Protein AF-A0A3Q7H9R9-F1 (afdb_monomer_lite)

Sequence (115 aa):
MKPLSIFNQPGKGSKKRTRRNLSAIELQSASTHVLLNCPQVKPFVEKFSWGPIKTYSMNKYVVNGFKFTTEEYSKYKKTNNSGVWVKGGDGNLDGVDYYGVLKEVLEMEYSEQSC

Secondary structure (DSSP, 8-state):
-PPPGGGGS-PPP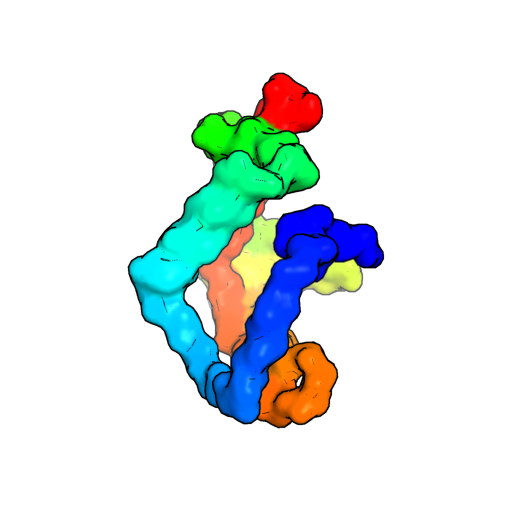PSS----PPPHHHHHHHHHHHHHH-TTTHHHHHHHHT--SEEEEESEEEETTEEEE-HHHHTTSSS---EEEE---SSSS-PPPEEEE---EEEEE--GGG-

pLDDT: mean 83.45, std 11.83, range [45.97, 96.88]

Radius of gyration: 19.88 Å; chains: 1; bounding box: 41×42×44 Å

Structure (mmCIF, N/CA/C/O backbone):
data_AF-A0A3Q7H9R9-F1
#
_entry.id   AF-A0A3Q7H9R9-F1
#
loop_
_atom_site.group_PDB
_atom_site.id
_atom_site.type_symbol
_atom_site.label_atom_id
_atom_site.label_alt_id
_atom_site.label_comp_id
_atom_site.label_asym_id
_atom_site.label_entity_id
_atom_site.label_seq_id
_atom_site.pdbx_PDB_ins_code
_atom_site.Cartn_x
_atom_site.Cartn_y
_atom_site.Cartn_z
_atom_site.occupancy
_atom_site.B_iso_or_equiv
_atom_site.auth_seq_id
_atom_site.auth_comp_id
_atom_site.auth_asym_id
_atom_site.auth_atom_id
_atom_site.pdbx_PDB_model_num
ATOM 1 N N . MET A 1 1 ? -0.980 -22.405 -2.270 1.00 52.78 1 MET A N 1
ATOM 2 C CA . MET A 1 1 ? -2.381 -21.919 -2.270 1.00 52.78 1 MET A CA 1
ATOM 3 C C . MET A 1 1 ? -3.212 -22.791 -3.197 1.00 52.78 1 MET A C 1
ATOM 5 O O . MET A 1 1 ? -2.687 -23.212 -4.220 1.00 52.78 1 MET A O 1
ATOM 9 N N . LYS A 1 2 ? -4.472 -23.088 -2.851 1.00 66.69 2 LYS A N 1
ATOM 10 C CA . LYS A 1 2 ? -5.396 -23.760 -3.782 1.00 66.69 2 LYS A CA 1
ATOM 11 C C . LYS A 1 2 ? -5.863 -22.745 -4.845 1.00 66.69 2 LYS A C 1
ATOM 13 O O . LYS A 1 2 ? -6.215 -21.635 -4.448 1.00 66.69 2 LYS A O 1
ATOM 18 N N . PRO A 1 3 ? -5.849 -23.079 -6.150 1.00 72.31 3 PRO A N 1
ATOM 19 C CA . PRO A 1 3 ? -6.331 -22.181 -7.200 1.00 72.31 3 PRO A CA 1
ATOM 20 C C . PRO A 1 3 ? -7.846 -21.955 -7.084 1.00 72.31 3 PRO A C 1
ATOM 22 O O . PRO A 1 3 ? -8.574 -22.843 -6.630 1.00 72.31 3 PRO A O 1
ATOM 25 N N . LEU A 1 4 ? -8.316 -20.768 -7.489 1.00 76.56 4 LEU A N 1
ATOM 26 C CA . LEU A 1 4 ? -9.746 -20.445 -7.492 1.00 76.56 4 LEU A CA 1
ATOM 27 C C . LEU A 1 4 ? -10.502 -21.385 -8.440 1.00 76.56 4 LEU A C 1
ATOM 29 O O . LEU A 1 4 ? -10.044 -21.661 -9.549 1.00 76.56 4 LEU A O 1
ATOM 33 N N . SER A 1 5 ? -11.688 -21.834 -8.031 1.00 80.12 5 SER A N 1
ATOM 34 C CA . SER A 1 5 ? -12.521 -22.780 -8.785 1.00 80.12 5 SER A CA 1
ATOM 35 C C . SER A 1 5 ? -12.916 -22.269 -10.171 1.00 80.12 5 SER A C 1
ATOM 37 O O . SER A 1 5 ? -13.130 -23.070 -11.078 1.00 80.12 5 SER A O 1
ATOM 39 N N . ILE A 1 6 ? -12.947 -20.947 -10.362 1.00 78.25 6 ILE A N 1
ATOM 40 C CA . ILE A 1 6 ? -13.222 -20.309 -11.654 1.00 78.25 6 ILE A CA 1
ATOM 41 C C . ILE A 1 6 ? -12.187 -20.683 -12.729 1.00 78.25 6 ILE A C 1
ATOM 43 O O . ILE A 1 6 ? -12.507 -20.694 -13.914 1.00 78.25 6 ILE A O 1
ATOM 47 N N . PHE A 1 7 ? -10.972 -21.075 -12.328 1.00 73.88 7 PHE A N 1
ATOM 48 C CA . PHE A 1 7 ? -9.921 -21.541 -13.236 1.00 73.88 7 PHE A CA 1
ATOM 49 C C . PHE A 1 7 ? -9.994 -23.041 -13.555 1.00 73.88 7 PHE A C 1
ATOM 51 O O . PHE A 1 7 ? -9.241 -23.513 -14.403 1.00 73.88 7 PHE A O 1
ATOM 58 N N . ASN A 1 8 ? -10.907 -23.785 -12.923 1.00 74.56 8 ASN A N 1
ATOM 59 C CA . ASN A 1 8 ? -11.122 -25.213 -13.187 1.00 74.56 8 ASN A CA 1
ATOM 60 C C . ASN A 1 8 ? -12.227 -25.466 -14.229 1.00 74.56 8 ASN A C 1
ATOM 62 O O . ASN A 1 8 ? -12.549 -26.615 -14.524 1.00 74.56 8 ASN A O 1
ATOM 66 N N . GLN A 1 9 ? -12.828 -24.406 -14.775 1.00 72.94 9 GLN A N 1
ATOM 67 C CA . GLN A 1 9 ? -13.845 -24.494 -15.820 1.00 72.94 9 GLN A CA 1
ATOM 68 C C . GLN A 1 9 ? -13.188 -24.948 -17.142 1.00 72.94 9 GLN A C 1
ATOM 70 O O . GLN A 1 9 ? -12.189 -24.350 -17.555 1.00 72.94 9 GLN A O 1
ATOM 75 N N . PRO A 1 10 ? -13.711 -25.980 -17.833 1.00 67.69 10 PRO A N 1
ATOM 76 C CA . PRO A 1 10 ? -13.152 -26.434 -19.102 1.00 67.69 10 PRO A CA 1
ATOM 77 C C . PRO A 1 10 ? -13.304 -25.343 -20.172 1.00 67.69 10 PRO A C 1
ATOM 79 O O . PRO A 1 10 ? -14.385 -25.099 -20.701 1.00 67.69 10 PRO A O 1
ATOM 82 N N . GLY A 1 11 ? -12.198 -24.671 -20.489 1.00 67.44 11 GLY A N 1
ATOM 83 C CA . GLY A 1 11 ? -12.127 -23.666 -21.545 1.00 67.44 11 GLY A CA 1
ATOM 84 C C . GLY A 1 11 ? -11.650 -24.254 -22.872 1.00 67.44 11 GLY A C 1
ATOM 85 O O . GLY A 1 11 ? -10.782 -25.129 -22.914 1.00 67.44 11 GLY A O 1
ATOM 86 N N . LYS A 1 12 ? -12.163 -23.733 -23.991 1.00 69.50 12 LYS A N 1
ATOM 87 C CA . LYS A 1 12 ? -11.634 -24.061 -25.321 1.00 69.50 12 LYS A CA 1
ATOM 88 C C . LYS A 1 12 ? -10.266 -23.400 -25.490 1.00 69.50 12 LYS A C 1
ATOM 90 O O . LYS A 1 12 ? -10.151 -22.177 -25.435 1.00 69.50 12 LYS A O 1
ATOM 95 N N . GLY A 1 13 ? -9.225 -24.200 -25.713 1.00 61.38 13 GLY A N 1
ATOM 96 C CA . GLY A 1 13 ? -7.886 -23.682 -25.989 1.00 61.38 13 GLY A CA 1
ATOM 97 C C . GLY A 1 13 ? -7.893 -22.757 -27.210 1.00 61.38 13 GLY A C 1
ATOM 98 O O . GLY A 1 13 ? -8.356 -23.141 -28.286 1.00 61.38 13 GLY A O 1
ATOM 99 N N . SER A 1 14 ? -7.390 -21.530 -27.057 1.00 69.69 14 SER A N 1
ATOM 100 C CA . SER A 1 14 ? -7.231 -20.622 -28.195 1.00 69.69 14 SER A CA 1
ATOM 101 C C . SER A 1 14 ? -6.077 -21.099 -29.079 1.00 69.69 14 SER A C 1
ATOM 103 O O . SER A 1 14 ? -4.957 -21.272 -28.596 1.00 69.69 14 SER A O 1
ATOM 105 N N . LYS A 1 15 ? -6.338 -21.291 -30.382 1.00 69.44 15 LYS A N 1
ATOM 106 C CA . LYS A 1 15 ? -5.348 -21.757 -31.377 1.00 69.44 15 LYS A CA 1
ATOM 107 C C . LYS A 1 15 ? -4.180 -20.776 -31.575 1.00 69.44 15 LYS A C 1
ATOM 109 O O . LYS A 1 15 ? -3.144 -21.165 -32.098 1.00 69.44 15 LYS A O 1
ATOM 114 N N . LYS A 1 16 ? -4.345 -19.511 -31.168 1.00 65.31 16 LYS A N 1
ATOM 115 C CA . LYS A 1 16 ? -3.312 -18.466 -31.178 1.00 65.31 16 LYS A CA 1
ATOM 116 C C . LYS A 1 16 ? -3.328 -17.760 -29.822 1.00 65.31 16 LYS A C 1
ATOM 118 O O . LYS A 1 16 ? -4.274 -17.043 -29.503 1.00 65.31 16 LYS A O 1
ATOM 123 N N . ARG A 1 17 ? -2.304 -18.001 -29.001 1.00 65.38 17 ARG A N 1
ATOM 124 C CA . ARG A 1 17 ? -2.099 -17.311 -27.720 1.00 65.38 17 ARG A CA 1
ATOM 125 C C . ARG A 1 17 ? -1.203 -16.100 -27.950 1.00 65.38 17 ARG A C 1
ATOM 127 O O . ARG A 1 17 ? 0.015 -16.221 -27.923 1.00 65.38 17 ARG A O 1
ATOM 134 N N . THR A 1 18 ? -1.799 -14.940 -28.178 1.00 67.62 18 THR A N 1
ATOM 135 C CA . THR A 1 18 ? -1.083 -13.664 -28.102 1.00 67.62 18 THR A CA 1
ATOM 136 C C . THR A 1 18 ? -1.129 -13.164 -26.662 1.00 67.62 18 THR A C 1
ATOM 138 O O . THR A 1 18 ? -2.205 -13.044 -26.077 1.00 67.62 18 THR A O 1
ATOM 141 N N . ARG A 1 19 ? 0.038 -12.886 -26.071 1.00 72.12 19 ARG A N 1
ATOM 142 C CA . ARG A 1 19 ? 0.115 -12.164 -24.796 1.00 72.12 19 ARG A CA 1
ATOM 143 C C . ARG A 1 19 ? -0.173 -10.694 -25.092 1.00 72.12 19 ARG A C 1
ATOM 145 O O . ARG A 1 19 ? 0.582 -10.070 -25.829 1.00 72.12 19 ARG A O 1
ATOM 152 N N . ARG A 1 20 ? -1.264 -10.155 -24.5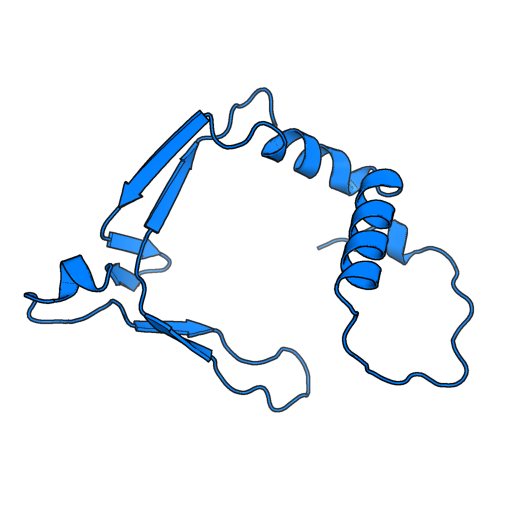54 1.00 84.75 20 ARG A N 1
ATOM 153 C CA . ARG A 1 20 ? -1.535 -8.714 -24.559 1.00 84.75 20 ARG A CA 1
ATOM 154 C C . ARG A 1 20 ? -2.099 -8.282 -23.215 1.00 84.75 20 ARG A C 1
ATOM 156 O O . ARG A 1 20 ? -2.736 -9.086 -22.536 1.00 84.75 20 ARG A O 1
ATOM 163 N N . ASN A 1 21 ? -1.891 -7.017 -22.872 1.00 84.88 21 ASN A N 1
ATOM 164 C CA . ASN A 1 21 ? -2.520 -6.413 -21.705 1.00 84.88 21 ASN A CA 1
ATOM 165 C C . ASN A 1 21 ? -4.036 -6.282 -21.930 1.00 84.88 21 ASN A C 1
ATOM 167 O O . ASN A 1 21 ? -4.492 -6.054 -23.058 1.00 84.88 21 ASN A O 1
ATOM 171 N N . LEU A 1 22 ? -4.808 -6.452 -20.856 1.00 84.00 22 LEU A N 1
ATOM 172 C CA . LEU A 1 22 ? -6.242 -6.173 -20.859 1.00 84.00 22 LEU A CA 1
ATOM 173 C C . LEU A 1 22 ? -6.457 -4.658 -20.911 1.00 84.00 22 LEU A C 1
ATOM 175 O O . LEU A 1 22 ? -5.757 -3.904 -20.235 1.00 84.00 22 LEU A O 1
ATOM 179 N N . SER A 1 23 ? -7.436 -4.216 -21.697 1.00 91.31 23 SER A N 1
ATOM 180 C CA . SER A 1 23 ? -7.951 -2.849 -21.589 1.00 91.31 23 SER A CA 1
ATOM 181 C C . SER A 1 23 ? -8.673 -2.649 -20.251 1.00 91.31 23 SER A C 1
ATOM 183 O O . SER A 1 23 ? -9.065 -3.617 -19.597 1.00 91.31 23 SER A O 1
ATOM 185 N N . ALA A 1 24 ? -8.904 -1.395 -19.852 1.00 90.69 24 ALA A N 1
ATOM 186 C CA . ALA A 1 24 ? -9.631 -1.084 -18.619 1.00 90.69 24 ALA A CA 1
ATOM 187 C C . ALA A 1 24 ? -11.028 -1.737 -18.575 1.00 90.69 24 ALA A C 1
ATOM 189 O O . ALA A 1 24 ? -11.419 -2.287 -17.549 1.00 90.69 24 ALA A O 1
ATOM 190 N N . ILE A 1 25 ? -11.743 -1.755 -19.707 1.00 92.69 25 ILE A N 1
ATOM 191 C CA . ILE A 1 25 ? -13.080 -2.362 -19.825 1.00 92.69 25 ILE A CA 1
ATOM 192 C C . ILE A 1 25 ? -13.008 -3.886 -19.671 1.00 92.69 25 ILE A C 1
ATOM 194 O O . ILE A 1 25 ? -13.844 -4.491 -18.998 1.00 92.69 25 ILE A O 1
ATOM 198 N N . GLU A 1 26 ? -12.001 -4.524 -20.270 1.00 88.38 26 GLU A N 1
ATOM 199 C CA . GLU A 1 26 ? -11.800 -5.971 -20.145 1.00 88.38 26 GLU A CA 1
ATOM 200 C C . GLU A 1 26 ? -11.387 -6.363 -18.730 1.00 88.38 26 GLU A C 1
ATOM 202 O O . GLU A 1 26 ? -11.879 -7.359 -18.206 1.00 88.38 26 GLU A O 1
ATOM 207 N N . LEU A 1 27 ? -10.526 -5.567 -18.095 1.00 88.69 27 LEU A N 1
ATOM 208 C CA . LEU A 1 27 ? -10.127 -5.769 -16.709 1.00 88.69 27 LEU A CA 1
ATOM 209 C C . LEU A 1 27 ? -11.327 -5.630 -15.768 1.00 88.69 27 LEU A C 1
ATOM 211 O O . LEU A 1 27 ? -11.507 -6.468 -14.884 1.00 88.69 27 LEU A O 1
ATOM 215 N N . GLN A 1 28 ? -12.172 -4.620 -15.987 1.00 87.81 28 GLN A N 1
ATOM 216 C CA . GLN A 1 28 ? -13.404 -4.430 -15.228 1.00 87.81 28 GLN A CA 1
ATOM 217 C C . GLN A 1 28 ? -14.353 -5.615 -15.424 1.00 87.81 28 GLN A C 1
ATOM 219 O O . GLN A 1 28 ? -14.805 -6.202 -14.446 1.00 87.81 28 GLN A O 1
ATOM 224 N N . SER A 1 29 ? -14.579 -6.032 -16.671 1.00 88.12 29 SER A N 1
ATOM 225 C CA . SER A 1 29 ? -15.447 -7.171 -16.997 1.00 88.12 29 SER A CA 1
ATOM 226 C C . SER A 1 29 ? -14.943 -8.476 -16.372 1.00 88.12 29 SER A C 1
ATOM 228 O O . SER A 1 29 ? -15.721 -9.220 -15.776 1.00 88.12 29 SER A O 1
ATOM 230 N N . ALA A 1 30 ? -13.636 -8.742 -16.462 1.00 86.19 30 ALA A N 1
ATOM 231 C CA . ALA A 1 30 ? -13.005 -9.914 -15.861 1.00 86.19 30 ALA A CA 1
ATOM 232 C C . ALA A 1 30 ? -13.127 -9.895 -14.331 1.00 86.19 30 ALA A C 1
ATOM 234 O O . ALA A 1 30 ? -13.510 -10.902 -13.734 1.00 86.19 30 ALA A O 1
ATOM 235 N N . 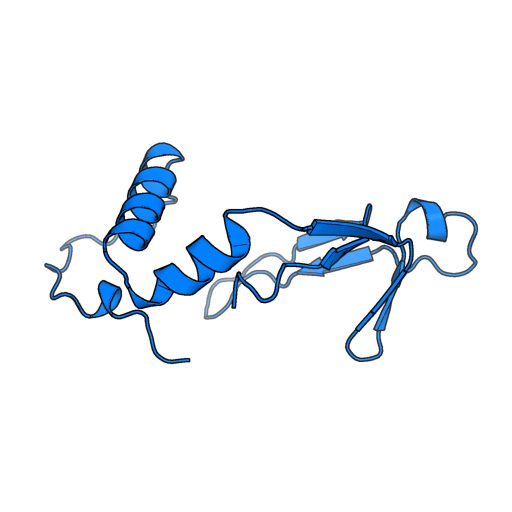SER A 1 31 ? -12.872 -8.741 -13.709 1.00 86.00 31 SER A N 1
ATOM 236 C CA . SER A 1 31 ? -13.033 -8.548 -12.265 1.00 86.00 31 SER A CA 1
ATOM 237 C C . SER A 1 31 ? -14.475 -8.819 -11.838 1.00 86.00 31 SER A C 1
ATOM 239 O O . SER A 1 31 ? -14.709 -9.667 -10.981 1.00 86.00 31 SER A O 1
ATOM 241 N N . THR A 1 32 ? -15.459 -8.190 -12.488 1.00 86.81 32 THR A N 1
ATOM 242 C CA . THR A 1 32 ? -16.887 -8.406 -12.208 1.00 86.81 32 THR A CA 1
ATOM 243 C C . THR A 1 32 ? -17.285 -9.871 -12.366 1.00 86.81 32 THR A C 1
ATOM 245 O O . THR A 1 32 ? -17.985 -10.409 -11.511 1.00 86.81 32 THR A O 1
ATOM 248 N N . HIS A 1 33 ? -16.815 -10.552 -13.414 1.00 86.88 33 HIS A N 1
ATOM 249 C CA . HIS A 1 33 ? -17.121 -11.965 -13.619 1.00 86.88 33 HIS A CA 1
ATOM 250 C C . HIS A 1 33 ? -16.614 -12.839 -12.464 1.00 86.88 33 HIS A C 1
ATOM 252 O O . HIS A 1 33 ? -17.365 -13.679 -11.966 1.00 86.88 33 HIS A O 1
ATOM 258 N N . VAL A 1 34 ? -15.378 -12.617 -12.005 1.00 87.38 34 VAL A N 1
ATOM 259 C CA . VAL A 1 34 ? -14.807 -13.331 -10.853 1.00 87.38 34 VAL A CA 1
ATOM 260 C C . VAL A 1 34 ? -15.617 -13.058 -9.586 1.00 87.38 34 VAL A C 1
ATOM 262 O O . VAL A 1 34 ? -15.960 -14.004 -8.880 1.00 87.38 34 VAL A O 1
ATOM 265 N N . LEU A 1 35 ? -15.969 -11.796 -9.325 1.00 85.25 35 LEU A N 1
ATOM 266 C CA . LEU A 1 35 ? -16.738 -11.401 -8.139 1.00 85.25 35 LEU A CA 1
ATOM 267 C C . LEU A 1 35 ? -18.128 -12.055 -8.102 1.00 85.25 35 LEU A C 1
ATOM 269 O O . LEU A 1 35 ? -18.572 -12.486 -7.043 1.00 85.25 35 LEU A O 1
ATOM 273 N N . LEU A 1 36 ? -18.798 -12.165 -9.253 1.00 84.88 36 LEU A N 1
ATOM 274 C CA . LEU A 1 36 ? -20.144 -12.738 -9.346 1.00 84.88 36 LEU A CA 1
ATOM 275 C C . LEU A 1 36 ? -20.160 -14.275 -9.355 1.00 84.88 36 LEU A C 1
ATOM 277 O O . LEU A 1 36 ? -21.130 -14.872 -8.899 1.00 84.88 36 LEU A O 1
ATOM 281 N N . ASN A 1 37 ? -19.113 -14.926 -9.876 1.00 84.19 37 ASN A N 1
ATOM 282 C CA . ASN A 1 37 ? -19.122 -16.372 -10.150 1.00 84.19 37 ASN A CA 1
ATOM 283 C C . ASN A 1 37 ? -18.160 -17.185 -9.273 1.00 84.19 37 ASN A C 1
ATOM 285 O O . ASN A 1 37 ? -18.077 -18.405 -9.426 1.00 84.19 37 ASN A O 1
ATOM 289 N N . CYS A 1 38 ? -17.424 -16.551 -8.355 1.00 86.56 38 CYS A N 1
ATOM 290 C CA . CYS A 1 38 ? -16.494 -17.241 -7.468 1.00 86.56 38 CYS A CA 1
ATOM 291 C C . CYS A 1 38 ? -16.896 -17.069 -5.993 1.00 86.56 38 CYS A C 1
ATOM 293 O O . CYS A 1 38 ? -16.482 -16.104 -5.348 1.00 86.56 38 CYS A O 1
ATOM 295 N N . PRO A 1 39 ? -17.633 -18.035 -5.405 1.00 84.25 39 PRO A N 1
ATOM 296 C CA . PRO A 1 39 ? -18.012 -17.992 -3.990 1.00 84.25 39 PRO A CA 1
ATOM 297 C C . PRO A 1 39 ? -16.814 -17.885 -3.042 1.00 84.25 39 PRO A C 1
ATOM 299 O O . PRO A 1 39 ? -16.932 -17.320 -1.965 1.00 84.25 39 PRO A O 1
ATOM 302 N N . GLN A 1 40 ? -15.644 -18.385 -3.455 1.00 86.25 40 GLN A N 1
ATOM 303 C CA . GLN A 1 40 ? -14.402 -18.286 -2.684 1.00 86.25 40 GLN A CA 1
ATOM 304 C C . GLN A 1 40 ? -13.910 -16.840 -2.526 1.00 86.25 40 GLN A C 1
ATOM 306 O O . GLN A 1 40 ? -13.157 -16.559 -1.601 1.00 86.25 40 GLN A O 1
ATOM 311 N N . VAL A 1 41 ? -14.316 -15.933 -3.422 1.00 83.50 41 VAL A N 1
ATOM 312 C CA . VAL A 1 41 ? -13.945 -14.511 -3.383 1.00 83.50 41 VAL A CA 1
ATOM 313 C C . VAL A 1 41 ? -14.941 -13.704 -2.544 1.00 83.50 41 VAL A C 1
ATOM 315 O O . VAL A 1 41 ? -14.568 -12.679 -1.982 1.00 83.50 41 VAL A O 1
ATOM 318 N N . LYS A 1 42 ? -16.179 -14.190 -2.382 1.00 81.81 42 LYS A N 1
ATOM 319 C CA . LYS A 1 42 ? -17.266 -13.499 -1.673 1.00 81.81 42 LYS A CA 1
ATOM 320 C C . LYS A 1 42 ? -16.900 -13.023 -0.253 1.00 81.81 42 LYS A C 1
ATOM 322 O O . LYS A 1 42 ? -17.128 -11.843 -0.001 1.00 81.81 42 LYS A O 1
ATOM 327 N N . PRO A 1 43 ? -16.253 -13.829 0.618 1.00 81.81 43 PRO A N 1
ATOM 328 C CA . PRO A 1 43 ? -15.853 -13.356 1.944 1.00 81.81 43 PRO A CA 1
ATOM 329 C C . PRO A 1 43 ? -14.906 -12.158 1.879 1.00 81.81 43 PRO A C 1
ATOM 331 O O . PRO A 1 43 ? -15.006 -11.249 2.686 1.00 81.81 43 PRO A O 1
ATOM 334 N N . PHE A 1 44 ? -14.013 -12.106 0.885 1.00 80.94 44 PHE A N 1
ATOM 335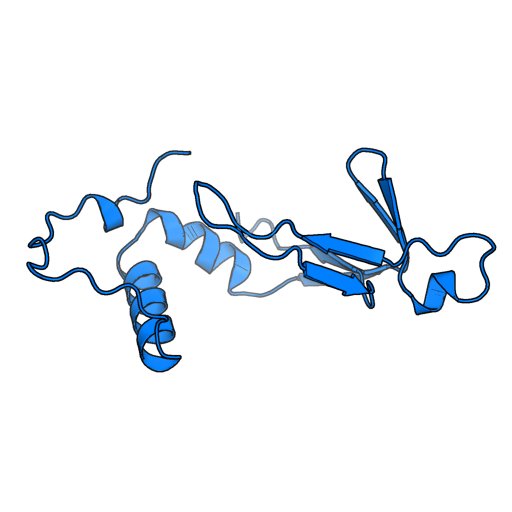 C CA . PHE A 1 44 ? -13.115 -10.965 0.706 1.00 80.94 44 PHE A CA 1
ATOM 336 C C . PHE A 1 44 ? -13.873 -9.721 0.235 1.00 80.94 44 PHE A C 1
ATOM 338 O O . PHE A 1 44 ? -13.588 -8.622 0.695 1.00 80.94 44 PHE A O 1
ATOM 345 N N . VAL A 1 45 ? -14.856 -9.880 -0.656 1.00 81.62 45 VAL A N 1
ATOM 346 C CA . VAL A 1 45 ? -15.696 -8.757 -1.103 1.00 81.62 45 VAL A CA 1
ATOM 347 C C . VAL A 1 45 ? -16.466 -8.172 0.068 1.00 81.62 45 VAL A C 1
ATOM 349 O O . VAL A 1 45 ? -16.396 -6.971 0.283 1.00 81.62 45 VAL A O 1
ATOM 352 N N . GLU A 1 46 ? -17.149 -9.013 0.841 1.00 78.19 46 GLU A N 1
ATOM 353 C CA . GLU A 1 46 ? -17.914 -8.592 2.021 1.00 78.19 46 GLU A CA 1
ATOM 354 C C . GLU A 1 46 ? -16.998 -7.992 3.094 1.00 78.19 46 GLU A C 1
ATOM 356 O O . GLU A 1 46 ? -17.332 -6.976 3.707 1.00 78.19 46 GLU A O 1
ATOM 361 N N . LYS A 1 47 ? -15.795 -8.559 3.254 1.00 77.12 47 LYS A N 1
ATOM 362 C CA . LYS A 1 47 ? -14.785 -8.056 4.183 1.00 77.12 47 LYS A CA 1
ATOM 363 C C . LYS A 1 47 ? -14.401 -6.606 3.921 1.00 77.12 47 LYS A C 1
ATOM 365 O O . LYS A 1 47 ? -14.271 -5.814 4.854 1.00 77.12 47 LYS A O 1
ATOM 370 N N . PHE A 1 48 ? -14.201 -6.271 2.650 1.00 82.38 48 PHE A N 1
ATOM 371 C CA . PHE A 1 48 ? -13.659 -4.979 2.236 1.00 82.38 48 PHE A CA 1
ATOM 372 C C . PHE A 1 48 ? -14.717 -4.018 1.669 1.00 82.38 48 PHE A C 1
ATOM 374 O O . PHE A 1 48 ? -14.405 -2.847 1.466 1.00 82.38 48 PHE A O 1
ATOM 381 N N . SER A 1 49 ? -15.965 -4.454 1.445 1.00 82.62 49 SER A N 1
ATOM 382 C CA . SER A 1 49 ? -17.018 -3.640 0.809 1.00 82.62 49 SER A CA 1
ATOM 383 C C . SER A 1 49 ? -17.424 -2.416 1.619 1.00 82.62 49 SER A C 1
ATOM 385 O O . SER A 1 49 ? -17.845 -1.415 1.048 1.00 82.62 49 SER A O 1
ATOM 387 N N . TRP A 1 50 ? -17.300 -2.493 2.943 1.00 81.94 50 TRP A N 1
ATOM 388 C CA . TRP A 1 50 ? -17.648 -1.403 3.855 1.00 81.94 50 TRP A CA 1
ATOM 389 C C . TRP A 1 50 ? -16.498 -0.420 4.090 1.00 81.94 50 TRP A C 1
ATOM 391 O O . TRP A 1 50 ? -16.692 0.610 4.732 1.00 81.94 50 TRP A O 1
ATOM 401 N N . GLY A 1 51 ? -15.312 -0.717 3.552 1.00 84.50 51 GLY A N 1
ATOM 402 C CA . GLY A 1 51 ? -14.100 0.037 3.835 1.00 84.50 51 GLY A CA 1
ATOM 403 C C . GLY A 1 51 ? -13.594 -0.153 5.274 1.00 84.50 51 GLY A C 1
ATOM 404 O O . GLY A 1 51 ? -14.172 -0.907 6.063 1.00 84.50 51 GLY A O 1
ATOM 405 N N . PRO A 1 52 ? -12.467 0.487 5.615 1.00 88.25 52 PRO A N 1
ATOM 406 C CA . PRO A 1 52 ? -11.922 0.447 6.965 1.00 88.25 52 PRO A CA 1
ATOM 407 C C . PRO A 1 52 ? -12.772 1.289 7.926 1.00 88.25 52 PRO A C 1
ATOM 409 O O . PRO A 1 52 ? -13.171 2.404 7.593 1.00 88.25 52 PRO A O 1
ATOM 412 N N . ILE A 1 53 ? -13.001 0.793 9.147 1.00 88.25 53 ILE A N 1
ATOM 413 C CA . ILE A 1 53 ? -13.653 1.575 10.213 1.00 88.25 53 ILE A CA 1
ATOM 414 C C . ILE A 1 53 ? -12.706 2.666 10.708 1.00 88.25 53 ILE A C 1
ATOM 416 O O . ILE A 1 53 ? -13.127 3.789 10.983 1.00 88.25 53 ILE A O 1
ATOM 420 N N . LYS A 1 54 ? -11.418 2.336 10.837 1.00 89.81 54 LYS A N 1
ATOM 421 C CA . LYS A 1 54 ? -10.384 3.294 11.225 1.00 89.81 54 LYS A CA 1
ATOM 422 C C . LYS A 1 54 ? -9.187 3.172 10.311 1.00 89.81 54 LYS A C 1
ATOM 424 O O . LYS A 1 54 ? -8.825 2.083 9.875 1.00 89.81 54 LYS A O 1
ATOM 429 N N . THR A 1 55 ? -8.573 4.314 10.046 1.00 93.62 55 THR A N 1
ATOM 430 C CA . THR A 1 55 ? -7.330 4.413 9.290 1.00 93.62 55 THR A CA 1
ATOM 431 C C . THR A 1 55 ? -6.371 5.296 10.070 1.00 93.62 55 THR A C 1
ATOM 433 O O . THR A 1 55 ? -6.731 6.403 10.471 1.00 93.62 55 THR A O 1
ATOM 436 N N . TYR A 1 56 ? -5.157 4.808 10.283 1.00 94.00 56 TYR A N 1
ATOM 437 C CA . TYR A 1 56 ? -4.097 5.506 10.991 1.00 94.00 56 TYR A CA 1
ATOM 438 C C . TYR A 1 56 ? -2.943 5.766 10.033 1.00 94.00 56 TYR A C 1
ATOM 440 O O . TYR A 1 56 ? -2.414 4.838 9.424 1.00 94.00 56 TYR A O 1
ATOM 448 N N . SER A 1 57 ? -2.543 7.031 9.905 1.00 95.44 57 SER A N 1
ATOM 449 C CA . SER A 1 57 ? -1.361 7.397 9.127 1.00 95.44 57 SER A CA 1
ATOM 450 C C . SER A 1 57 ? -0.114 7.317 10.001 1.00 95.44 57 SER A C 1
ATOM 452 O O . SER A 1 57 ? -0.082 7.823 11.127 1.00 95.44 57 SER A O 1
ATOM 454 N N . MET A 1 58 ? 0.921 6.666 9.481 1.00 95.12 58 MET A N 1
ATOM 455 C CA . MET A 1 58 ? 2.185 6.448 10.166 1.00 95.12 58 MET A CA 1
ATOM 456 C C . MET A 1 58 ? 3.348 6.935 9.309 1.00 95.12 58 MET A C 1
ATOM 458 O O . MET A 1 58 ? 3.378 6.802 8.090 1.00 95.12 58 MET A O 1
ATOM 462 N N . ASN A 1 59 ? 4.379 7.436 9.981 1.00 94.62 59 ASN A N 1
ATOM 463 C CA . ASN A 1 59 ? 5.603 7.891 9.326 1.00 94.62 59 ASN A CA 1
ATOM 464 C C . ASN A 1 59 ? 6.698 6.816 9.256 1.00 94.62 59 ASN A C 1
ATOM 466 O O . ASN A 1 59 ? 7.766 7.048 8.685 1.00 94.62 59 ASN A O 1
ATOM 470 N N . LYS A 1 60 ? 6.482 5.662 9.897 1.00 94.19 60 LYS A N 1
ATOM 471 C CA . LYS A 1 60 ? 7.450 4.565 9.990 1.00 94.19 60 LYS A CA 1
ATOM 472 C C . LYS A 1 60 ? 6.747 3.227 10.103 1.00 94.19 60 LYS A C 1
ATOM 474 O O . LYS A 1 60 ? 5.722 3.141 10.769 1.00 94.19 60 LYS A O 1
ATOM 479 N N . TYR A 1 61 ? 7.383 2.190 9.576 1.00 94.62 61 TYR A N 1
ATOM 480 C CA . TYR A 1 61 ? 6.917 0.818 9.710 1.00 94.62 61 TYR A CA 1
ATOM 481 C C . TYR A 1 61 ? 8.092 -0.158 9.754 1.00 94.62 61 TYR A C 1
ATOM 483 O O . TYR A 1 61 ? 9.088 0.036 9.053 1.00 94.62 61 TYR A O 1
ATOM 491 N N . VAL A 1 62 ? 7.999 -1.187 10.599 1.00 94.00 62 VAL A N 1
ATOM 492 C CA . VAL A 1 62 ? 9.019 -2.238 10.708 1.00 94.00 62 VAL A CA 1
ATOM 493 C C . VAL A 1 62 ? 8.405 -3.563 10.286 1.00 94.00 62 VAL A C 1
ATOM 495 O O . VAL A 1 62 ? 7.438 -4.011 10.891 1.00 94.00 62 VAL A O 1
ATOM 498 N N . VAL A 1 63 ? 8.990 -4.199 9.274 1.00 91.62 63 VAL A N 1
ATOM 499 C CA . VAL A 1 63 ? 8.544 -5.494 8.751 1.00 91.62 63 VAL A CA 1
ATOM 500 C C . VAL A 1 63 ? 9.749 -6.339 8.367 1.00 91.62 63 VAL A C 1
ATOM 502 O O . VAL A 1 63 ? 10.703 -5.835 7.777 1.00 91.62 63 VAL A O 1
ATOM 505 N N . ASN A 1 64 ? 9.738 -7.621 8.740 1.00 92.06 64 ASN A N 1
ATOM 506 C CA . ASN A 1 64 ? 10.824 -8.572 8.463 1.00 92.06 64 ASN A CA 1
ATOM 507 C C . ASN A 1 64 ? 12.225 -8.075 8.889 1.00 92.06 64 ASN A C 1
ATOM 509 O O . ASN A 1 64 ? 13.214 -8.350 8.220 1.00 92.06 64 ASN A O 1
ATOM 513 N N . GLY A 1 65 ? 12.313 -7.306 9.980 1.00 93.00 65 GLY A N 1
ATOM 514 C CA . GLY A 1 65 ? 13.572 -6.726 10.473 1.00 93.00 65 GLY A CA 1
ATOM 515 C C . GLY A 1 65 ? 14.025 -5.445 9.759 1.00 93.00 65 GLY A C 1
ATOM 516 O O . GLY A 1 65 ? 14.996 -4.823 10.187 1.00 93.00 65 GLY A O 1
ATOM 517 N N . PHE A 1 66 ? 13.308 -4.995 8.727 1.00 91.00 66 PHE A N 1
ATOM 518 C CA . PHE A 1 66 ? 13.603 -3.764 7.997 1.00 91.00 66 PHE A CA 1
ATOM 519 C C . PHE A 1 66 ? 12.708 -2.620 8.465 1.00 91.00 66 PHE A C 1
ATOM 521 O O . PHE A 1 66 ? 11.504 -2.790 8.649 1.00 91.00 66 PHE A O 1
ATOM 528 N N . LYS A 1 67 ? 13.301 -1.436 8.648 1.00 93.75 67 LYS A N 1
ATOM 529 C CA . LYS A 1 67 ? 12.593 -0.207 9.024 1.00 93.75 67 LYS A CA 1
ATOM 530 C C . LYS A 1 67 ? 12.457 0.707 7.818 1.00 93.75 67 LYS A C 1
ATOM 532 O O . LYS A 1 67 ? 13.461 1.249 7.356 1.00 93.75 67 LYS A O 1
ATOM 537 N N . PHE A 1 68 ? 11.217 0.938 7.415 1.00 94.69 68 PHE A N 1
ATOM 538 C CA . PHE A 1 68 ? 10.831 1.884 6.380 1.00 94.69 68 PHE A CA 1
ATOM 539 C C . PHE A 1 68 ? 10.297 3.162 7.017 1.00 94.69 68 PHE A C 1
ATOM 541 O O . PHE A 1 68 ? 9.681 3.133 8.087 1.00 94.69 68 PHE A O 1
ATOM 548 N N . THR A 1 69 ? 10.545 4.295 6.375 1.00 96.06 69 THR A N 1
ATOM 549 C CA . THR A 1 69 ? 10.071 5.607 6.825 1.00 96.06 69 THR A CA 1
ATOM 550 C C . THR A 1 69 ? 9.501 6.386 5.658 1.00 96.06 69 THR A C 1
ATOM 552 O O . THR A 1 69 ? 10.013 6.257 4.554 1.00 96.06 69 THR A O 1
ATOM 555 N N . THR A 1 70 ? 8.503 7.232 5.885 1.00 96.88 70 THR A N 1
ATOM 556 C CA . THR A 1 70 ? 8.037 8.147 4.839 1.00 96.88 70 THR A CA 1
ATOM 557 C C . THR A 1 70 ? 9.145 9.134 4.465 1.00 96.88 70 THR A C 1
ATOM 559 O O . THR A 1 70 ? 10.000 9.479 5.291 1.00 96.88 70 THR A O 1
ATOM 562 N N . GLU A 1 71 ? 9.152 9.580 3.211 1.00 96.88 71 GLU A N 1
ATOM 563 C CA . GLU A 1 71 ? 10.122 10.550 2.697 1.00 96.88 71 GLU A CA 1
ATOM 564 C C . GLU A 1 71 ? 10.176 11.794 3.581 1.00 96.88 71 GLU A C 1
ATOM 566 O O . GLU A 1 71 ? 11.250 12.149 4.069 1.00 96.88 71 GLU A O 1
ATOM 571 N N . GLU A 1 72 ? 9.010 12.377 3.866 1.00 95.88 72 GLU A N 1
ATOM 572 C CA . GLU A 1 72 ? 8.881 13.588 4.675 1.00 95.88 72 GLU A CA 1
ATOM 573 C C . GLU A 1 72 ? 9.487 13.394 6.068 1.00 95.88 72 GLU A C 1
ATOM 575 O O . GLU A 1 72 ? 10.278 14.213 6.536 1.00 95.88 72 GLU A O 1
ATOM 580 N N . TYR A 1 73 ? 9.212 12.255 6.709 1.00 94.62 73 TYR A N 1
ATOM 581 C CA . TYR A 1 73 ? 9.786 11.951 8.014 1.00 94.62 73 TYR A CA 1
ATOM 582 C C . TYR A 1 73 ? 11.315 11.816 7.970 1.00 94.62 73 TYR A C 1
ATOM 584 O O . TYR A 1 73 ? 12.019 12.189 8.915 1.00 94.62 73 TYR A O 1
ATOM 592 N N . SER A 1 74 ? 11.832 11.237 6.888 1.00 94.25 74 SER A N 1
ATOM 593 C CA . SER A 1 74 ? 13.253 10.938 6.716 1.00 94.25 74 SER A CA 1
ATOM 594 C C . SER A 1 74 ? 14.091 12.127 6.240 1.00 94.25 74 SER A C 1
ATOM 596 O O . SER A 1 74 ? 15.310 12.100 6.397 1.00 94.25 74 SER A O 1
ATOM 598 N N . LYS A 1 75 ? 13.453 13.192 5.736 1.00 93.50 75 LYS A N 1
ATOM 599 C CA . LYS A 1 75 ? 14.089 14.357 5.099 1.00 93.50 75 LYS A CA 1
ATOM 600 C C . LYS A 1 75 ? 15.193 15.007 5.934 1.00 93.50 75 LYS A C 1
ATOM 602 O O . LYS A 1 75 ? 16.209 15.427 5.392 1.00 93.50 75 LYS A O 1
ATOM 607 N N . TYR A 1 76 ? 15.008 15.064 7.252 1.00 91.81 76 TYR A N 1
ATOM 608 C CA . TYR A 1 76 ? 15.960 15.679 8.188 1.00 91.81 76 TYR A CA 1
ATOM 609 C C . TYR A 1 76 ? 16.714 14.647 9.042 1.00 91.81 76 TYR A C 1
ATOM 611 O O . TYR A 1 76 ? 17.266 14.980 10.092 1.00 91.81 76 TYR A O 1
ATOM 619 N N . LYS A 1 77 ? 16.685 13.364 8.660 1.00 91.56 77 LYS A N 1
ATOM 620 C CA . LYS A 1 77 ? 17.352 12.277 9.390 1.00 91.56 77 LYS A CA 1
ATOM 621 C C . LYS A 1 77 ? 18.696 11.942 8.755 1.00 91.56 77 LYS A C 1
ATOM 623 O O . LYS A 1 77 ? 18.904 12.118 7.563 1.00 91.56 77 LYS A O 1
ATOM 628 N N . LYS A 1 78 ? 19.602 11.400 9.576 1.00 92.69 78 LYS A N 1
ATOM 629 C CA . LYS A 1 78 ? 20.937 10.963 9.137 1.00 92.69 78 LYS A CA 1
ATOM 630 C C . LYS A 1 78 ? 20.874 9.852 8.080 1.00 92.69 78 LYS A C 1
ATOM 632 O O . LYS A 1 78 ? 21.739 9.793 7.217 1.00 92.69 78 LYS A O 1
ATOM 637 N N . THR A 1 79 ? 19.876 8.971 8.165 1.00 88.12 79 THR A N 1
ATOM 638 C CA . THR A 1 79 ? 19.636 7.904 7.186 1.00 88.12 79 THR A CA 1
ATOM 639 C C . THR A 1 79 ? 18.249 8.063 6.580 1.00 88.12 79 THR A C 1
ATOM 641 O O . THR A 1 79 ? 17.262 8.219 7.307 1.00 88.12 79 THR A O 1
ATOM 644 N N . ASN A 1 80 ? 18.181 8.007 5.252 1.00 90.56 80 ASN A N 1
ATOM 645 C CA . ASN A 1 80 ? 16.930 8.027 4.512 1.00 90.56 80 ASN A CA 1
ATOM 646 C C . ASN A 1 80 ? 16.519 6.588 4.180 1.00 90.56 80 ASN A C 1
ATOM 648 O O . ASN A 1 80 ? 17.121 5.947 3.323 1.00 90.56 80 ASN A O 1
ATOM 652 N N . ASN A 1 81 ? 15.482 6.101 4.863 1.00 93.25 81 ASN A N 1
ATOM 653 C CA . ASN A 1 81 ? 14.928 4.763 4.660 1.00 93.25 81 ASN A CA 1
ATOM 654 C C . ASN A 1 81 ? 13.544 4.823 3.986 1.00 93.25 81 ASN A C 1
ATOM 656 O O . ASN A 1 81 ? 12.656 4.038 4.317 1.00 93.25 81 ASN A O 1
ATOM 660 N N . SER A 1 82 ? 13.334 5.794 3.091 1.00 96.06 82 SER A N 1
ATOM 661 C CA . SER A 1 82 ? 12.092 5.926 2.313 1.00 96.06 82 SER A CA 1
ATOM 662 C C . SER A 1 82 ? 12.126 5.231 0.957 1.00 96.06 82 SER A C 1
ATOM 664 O O . SER A 1 82 ? 11.082 5.072 0.333 1.00 96.06 82 SER A O 1
ATOM 666 N N . GLY A 1 83 ? 13.294 4.769 0.509 1.00 95.06 83 GLY A N 1
ATOM 667 C CA . GLY A 1 83 ? 13.404 3.966 -0.705 1.00 95.06 83 GLY A CA 1
ATOM 668 C C . GLY A 1 83 ? 12.708 2.614 -0.546 1.00 95.06 83 GLY A C 1
ATOM 669 O O . GLY A 1 83 ? 12.956 1.886 0.417 1.00 95.06 83 GLY A O 1
ATOM 670 N N . VAL A 1 84 ? 11.859 2.273 -1.509 1.00 93.62 84 VAL A N 1
ATOM 671 C CA . VAL A 1 84 ? 11.225 0.958 -1.637 1.00 93.62 84 VAL A CA 1
ATOM 672 C C . VAL A 1 84 ? 11.475 0.421 -3.035 1.00 93.62 84 VAL A C 1
ATOM 674 O O . VAL A 1 84 ? 11.638 1.188 -3.984 1.00 93.62 84 VAL A O 1
ATOM 677 N N . TRP A 1 85 ? 11.506 -0.899 -3.171 1.00 90.94 85 TRP A N 1
ATOM 678 C CA . TRP A 1 85 ? 11.577 -1.526 -4.479 1.00 90.94 85 TRP A CA 1
ATOM 679 C C . TRP A 1 85 ? 10.733 -2.794 -4.517 1.00 90.94 85 TRP A C 1
ATOM 681 O O . TRP A 1 85 ? 10.498 -3.435 -3.491 1.00 90.94 85 TRP A O 1
ATOM 691 N N . VAL A 1 86 ? 10.264 -3.127 -5.711 1.00 86.44 86 VAL A N 1
ATOM 692 C CA . VAL A 1 86 ? 9.520 -4.346 -6.007 1.00 86.44 86 VAL A CA 1
ATOM 693 C C . VAL A 1 86 ? 10.235 -5.039 -7.149 1.00 86.44 86 VAL A C 1
ATOM 695 O O . VAL A 1 86 ? 10.509 -4.423 -8.182 1.00 86.44 86 VAL A O 1
ATOM 698 N N . LYS A 1 87 ? 10.536 -6.322 -6.957 1.00 86.88 87 LYS A N 1
ATOM 699 C CA . LYS A 1 87 ? 11.201 -7.121 -7.977 1.00 86.88 87 LYS A CA 1
ATOM 700 C C . LYS A 1 87 ? 10.328 -7.233 -9.224 1.00 86.88 87 LYS A C 1
ATOM 702 O O . LYS A 1 87 ? 9.142 -7.556 -9.131 1.00 86.88 87 LYS A O 1
ATOM 707 N N . GLY A 1 88 ? 10.917 -6.984 -10.386 1.00 82.19 88 GLY A N 1
ATOM 708 C CA . GLY A 1 88 ? 10.240 -7.177 -11.660 1.00 82.19 88 GLY A CA 1
ATOM 709 C C . GLY A 1 88 ? 10.176 -8.653 -12.046 1.00 82.19 88 GLY A C 1
ATOM 710 O O . GLY A 1 88 ? 11.194 -9.230 -12.408 1.00 82.19 88 GLY A O 1
ATOM 711 N N . GLY A 1 89 ? 8.973 -9.237 -12.055 1.00 76.94 89 GLY A N 1
ATOM 712 C CA . GLY A 1 89 ? 8.666 -10.516 -12.711 1.00 76.94 89 GLY A CA 1
ATOM 713 C C . GLY A 1 89 ? 8.954 -11.793 -11.906 1.00 76.94 89 GLY A C 1
ATOM 714 O O . GLY A 1 89 ? 10.000 -11.940 -11.281 1.00 76.94 89 GLY A O 1
ATOM 715 N N . ASP A 1 90 ? 8.041 -12.763 -12.029 1.00 69.94 90 ASP A N 1
ATOM 716 C CA . ASP A 1 90 ? 8.222 -14.142 -11.569 1.00 69.94 90 ASP A CA 1
ATOM 717 C C . ASP A 1 90 ? 8.164 -15.097 -12.781 1.00 69.94 90 ASP A C 1
ATOM 719 O O . ASP A 1 90 ? 7.166 -15.143 -13.501 1.00 69.94 90 ASP A O 1
ATOM 723 N N . GLY A 1 91 ? 9.227 -15.882 -13.005 1.00 54.56 91 GLY A N 1
ATOM 724 C CA . GLY A 1 91 ? 9.199 -17.074 -13.872 1.00 54.56 91 GLY A CA 1
ATOM 725 C C . GLY A 1 91 ? 9.523 -16.898 -15.368 1.00 54.56 91 GLY A C 1
ATOM 726 O O . GLY A 1 91 ? 8.681 -17.199 -16.209 1.00 54.56 91 GLY A O 1
ATOM 727 N N . ASN A 1 92 ? 10.777 -16.576 -15.713 1.00 53.62 92 ASN A N 1
ATOM 728 C CA . ASN A 1 92 ? 11.340 -16.570 -17.087 1.00 53.62 92 ASN A CA 1
ATOM 729 C C . ASN A 1 92 ? 11.033 -15.345 -17.974 1.00 53.62 92 ASN A C 1
ATOM 731 O O . ASN A 1 92 ? 11.017 -15.462 -19.200 1.00 53.62 92 ASN A O 1
ATOM 735 N N . LEU A 1 93 ? 10.808 -14.167 -17.396 1.00 58.00 93 LEU A N 1
ATOM 736 C CA . LEU A 1 93 ? 10.873 -12.896 -18.126 1.00 58.00 93 LEU A CA 1
ATOM 737 C C . LEU A 1 93 ? 11.872 -11.992 -17.409 1.00 58.00 93 LEU A C 1
ATOM 739 O O . LEU A 1 93 ? 11.789 -11.879 -16.187 1.00 58.00 93 LEU A O 1
ATOM 743 N N . ASP A 1 94 ? 12.773 -11.358 -18.162 1.00 64.25 94 ASP A N 1
ATOM 744 C CA . ASP A 1 94 ? 13.635 -10.281 -17.668 1.00 64.25 94 ASP A CA 1
ATOM 745 C C . ASP A 1 94 ? 12.742 -9.097 -17.279 1.00 64.25 94 ASP A C 1
ATOM 747 O O . ASP A 1 94 ? 12.415 -8.226 -18.088 1.00 64.25 94 ASP A O 1
ATOM 751 N N . GLY A 1 95 ? 12.231 -9.132 -16.052 1.00 72.62 95 GLY A N 1
ATOM 752 C CA . GLY A 1 95 ? 11.493 -8.027 -15.476 1.00 72.62 95 GLY A CA 1
ATOM 753 C C . GLY A 1 95 ? 12.464 -6.955 -14.999 1.00 72.62 95 GLY A C 1
ATOM 754 O O . GLY A 1 95 ? 13.543 -7.247 -14.491 1.00 72.62 95 GLY A O 1
ATOM 755 N N . VAL A 1 96 ? 12.076 -5.697 -15.178 1.00 80.06 96 VAL A N 1
ATOM 756 C CA . VAL A 1 96 ? 12.809 -4.555 -14.628 1.00 80.06 96 VAL A CA 1
ATOM 757 C C . VAL A 1 96 ? 12.349 -4.346 -13.190 1.00 80.06 96 VAL A C 1
ATOM 759 O O . VAL A 1 96 ? 11.145 -4.318 -12.933 1.00 80.06 96 VAL A O 1
ATOM 762 N N . ASP A 1 97 ? 13.293 -4.202 -12.265 1.00 89.12 97 ASP A N 1
ATOM 763 C CA . ASP A 1 97 ? 12.986 -3.853 -10.880 1.00 89.12 97 ASP A CA 1
ATOM 764 C C . ASP A 1 97 ? 12.378 -2.449 -10.798 1.00 89.12 97 ASP A C 1
ATOM 766 O O . ASP A 1 97 ? 12.852 -1.496 -11.422 1.00 89.12 97 ASP A O 1
ATOM 770 N N . TYR A 1 98 ? 11.314 -2.317 -10.009 1.00 86.50 98 TYR A N 1
ATOM 771 C CA . TYR A 1 98 ? 10.612 -1.055 -9.815 1.00 86.50 98 TYR A CA 1
ATOM 772 C C . TYR A 1 98 ? 11.086 -0.410 -8.527 1.00 86.50 98 TYR A C 1
ATOM 774 O O . TYR A 1 98 ? 10.927 -0.987 -7.455 1.00 86.50 98 TYR A O 1
ATOM 782 N N . TYR A 1 99 ? 11.617 0.804 -8.625 1.00 92.94 99 TYR A N 1
ATOM 783 C CA . TYR A 1 99 ? 12.042 1.600 -7.477 1.00 92.94 99 TYR A CA 1
ATOM 784 C C . TYR A 1 99 ? 11.060 2.740 -7.234 1.00 92.94 99 TYR A C 1
ATOM 786 O O . TYR A 1 99 ? 10.540 3.347 -8.170 1.00 92.94 99 TYR A O 1
ATOM 794 N N . GLY A 1 100 ? 10.818 3.043 -5.965 1.00 94.38 100 GLY A N 1
ATOM 795 C CA . GLY A 1 100 ? 9.905 4.092 -5.548 1.00 94.38 100 GLY A CA 1
ATOM 796 C C . GLY A 1 100 ? 10.302 4.706 -4.215 1.00 94.38 100 GLY A C 1
ATOM 797 O O . GLY A 1 100 ? 11.248 4.281 -3.550 1.00 94.38 100 GLY A O 1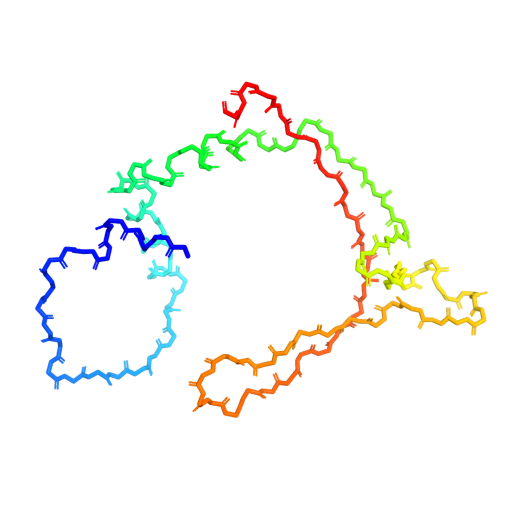
ATOM 798 N N . VAL A 1 101 ? 9.545 5.728 -3.830 1.00 96.06 101 VAL A N 1
ATOM 799 C CA . VAL A 1 101 ? 9.720 6.437 -2.566 1.00 96.06 101 VAL A CA 1
ATOM 800 C C . VAL A 1 101 ? 8.435 6.330 -1.761 1.00 96.06 101 VAL A C 1
ATOM 802 O O . VAL A 1 101 ? 7.351 6.640 -2.255 1.00 96.06 101 VAL A O 1
ATOM 805 N N . LEU A 1 102 ? 8.564 5.904 -0.510 1.00 95.75 102 LEU A N 1
ATOM 806 C CA . LEU A 1 102 ? 7.461 5.750 0.420 1.00 95.75 102 LEU A CA 1
ATOM 807 C C . LEU A 1 102 ? 6.947 7.125 0.854 1.00 95.75 102 LEU A C 1
ATOM 809 O O . LEU A 1 102 ? 7.636 7.861 1.560 1.00 95.75 102 LEU A O 1
ATOM 813 N N . LYS A 1 103 ? 5.730 7.473 0.435 1.00 95.69 103 LYS A N 1
ATOM 814 C CA . LYS A 1 103 ? 5.088 8.746 0.798 1.00 95.69 103 LYS A CA 1
ATOM 815 C C . LYS A 1 103 ? 4.192 8.620 2.024 1.00 95.69 103 LYS A C 1
ATOM 817 O O . LYS A 1 103 ? 4.204 9.505 2.870 1.00 95.69 103 LYS A O 1
ATOM 822 N N . GLU A 1 104 ? 3.478 7.506 2.146 1.00 95.88 104 GLU A N 1
ATOM 823 C CA . GLU A 1 104 ? 2.488 7.288 3.197 1.00 95.88 104 GLU A CA 1
ATOM 824 C C . GLU A 1 104 ? 2.478 5.820 3.636 1.00 95.88 104 GLU A C 1
ATOM 826 O O . GLU A 1 104 ? 2.687 4.919 2.822 1.00 95.88 104 GLU A O 1
ATOM 831 N N . VAL A 1 105 ? 2.238 5.586 4.927 1.00 94.94 105 VAL A N 1
ATOM 832 C CA . VAL A 1 105 ? 1.914 4.267 5.476 1.00 94.94 105 VAL A CA 1
ATOM 833 C C . VAL A 1 105 ? 0.575 4.379 6.186 1.00 94.94 105 VAL A C 1
ATOM 835 O O . VAL A 1 105 ? 0.426 5.211 7.078 1.00 94.94 105 VAL A O 1
ATOM 838 N N . LEU A 1 106 ? -0.375 3.529 5.802 1.00 94.69 106 LEU A N 1
ATOM 839 C CA . LEU A 1 106 ? -1.702 3.465 6.404 1.00 94.69 106 LEU A CA 1
ATOM 840 C C . LEU A 1 106 ? -1.892 2.120 7.101 1.00 94.69 106 LEU A C 1
ATOM 842 O O . LEU A 1 106 ? -1.751 1.069 6.476 1.00 94.69 106 LEU A O 1
ATOM 846 N N . GLU A 1 107 ? -2.248 2.159 8.380 1.00 92.75 107 GLU A N 1
ATOM 847 C CA . GLU A 1 107 ? -2.757 1.006 9.118 1.00 92.75 107 GLU A CA 1
ATOM 848 C C . GLU A 1 107 ? -4.283 1.089 9.168 1.00 92.75 107 GLU A C 1
ATOM 850 O O . GLU A 1 107 ? -4.848 2.118 9.541 1.00 92.75 107 GLU A O 1
ATOM 855 N N . MET A 1 108 ? -4.956 0.023 8.741 1.00 92.06 108 MET A N 1
ATOM 856 C CA . MET A 1 108 ? -6.406 -0.004 8.562 1.00 92.06 108 MET A CA 1
ATOM 857 C C . MET A 1 108 ? -7.042 -1.067 9.453 1.00 92.06 108 MET A C 1
ATOM 859 O O . MET A 1 108 ? -6.667 -2.237 9.399 1.00 92.06 108 MET A O 1
ATOM 863 N N . GLU A 1 109 ? -8.043 -0.658 10.225 1.00 89.38 109 GLU A N 1
ATOM 864 C CA . GLU A 1 109 ? -8.869 -1.534 11.053 1.00 89.38 109 GLU A CA 1
ATOM 865 C C . GLU A 1 109 ? -10.185 -1.816 10.320 1.00 89.38 109 GLU A C 1
ATOM 867 O O . GLU A 1 109 ? -10.937 -0.895 9.990 1.00 89.38 109 GLU A O 1
ATOM 872 N N . TYR A 1 110 ? -10.465 -3.093 10.068 1.00 85.69 110 TYR A N 1
ATOM 873 C CA . TYR A 1 110 ? -11.719 -3.566 9.479 1.00 85.69 110 TYR A CA 1
ATOM 874 C C . TYR A 1 110 ? -12.567 -4.240 10.559 1.00 85.69 110 TYR A C 1
ATOM 876 O O . TYR A 1 110 ? -12.027 -4.805 11.507 1.00 85.69 110 TYR A O 1
ATOM 884 N N . SER A 1 111 ? -13.892 -4.186 10.419 1.00 78.06 111 SER A N 1
ATOM 885 C CA . SER A 1 111 ? -14.805 -4.790 11.395 1.00 78.06 111 SER A CA 1
ATOM 886 C C . SER A 1 111 ? -14.694 -6.316 11.407 1.00 78.06 111 SER A C 1
ATOM 888 O O . SER A 1 111 ? -14.524 -6.935 10.359 1.00 78.06 111 SER A O 1
ATOM 890 N N . GLU A 1 112 ? -14.852 -6.944 12.574 1.00 66.38 112 GLU A N 1
ATOM 891 C CA . GLU A 1 112 ? -14.963 -8.409 12.666 1.00 66.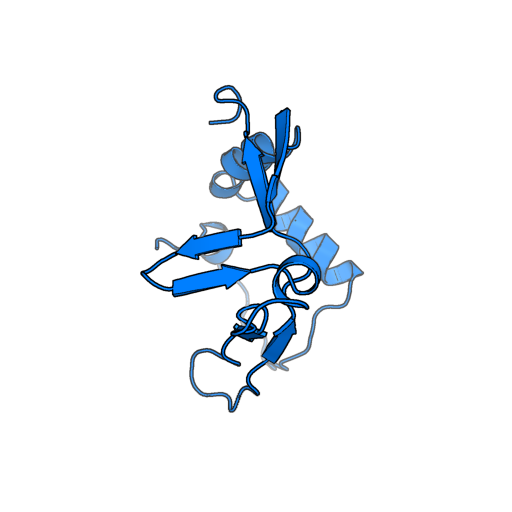38 112 GLU A CA 1
ATOM 892 C C . GLU A 1 112 ? -16.298 -8.942 12.129 1.00 66.38 112 GLU A C 1
ATOM 894 O O . GLU A 1 112 ? -16.379 -10.104 11.753 1.00 66.38 112 GLU A O 1
ATOM 899 N N . GLN A 1 113 ? -17.322 -8.092 11.994 1.00 56.72 113 GLN A N 1
ATOM 900 C CA . GLN A 1 113 ? -18.554 -8.431 11.261 1.00 56.72 113 GLN A CA 1
ATOM 901 C C . GLN A 1 113 ? -18.297 -8.580 9.749 1.00 56.72 113 GLN A C 1
ATOM 903 O O . GLN A 1 113 ? -19.193 -8.960 9.000 1.00 56.72 113 GLN A O 1
ATOM 908 N N . SER A 1 114 ? -17.069 -8.283 9.316 1.00 52.09 114 SER A N 1
ATOM 909 C CA . SER A 1 114 ? -16.554 -8.476 7.968 1.00 52.09 114 SER A CA 1
ATOM 910 C C . SER A 1 114 ? -15.622 -9.708 7.849 1.00 52.09 114 SER A C 1
ATOM 912 O O . SER A 1 114 ? -14.936 -9.836 6.837 1.00 52.09 114 SER A O 1
ATOM 914 N N . CYS A 1 115 ? -15.541 -10.595 8.855 1.00 45.97 115 CYS A N 1
ATOM 915 C CA . CYS A 1 115 ? -14.729 -11.828 8.835 1.00 45.97 115 CYS A CA 1
ATOM 916 C C . CYS A 1 115 ? -15.577 -13.105 8.780 1.00 45.97 115 CYS A C 1
ATOM 918 O O . CYS A 1 115 ? -16.579 -13.193 9.520 1.00 45.97 115 CYS A O 1
#

Foldseek 3Di:
DDDFVVVVPDDDDDPDDDDDDDDPVRVVVVVVCCCVPTPVCVLVCLQPVVHFPDKDKDQWDADPNDIAGAQVVCVPPPDHRQKDKDDADDDPDPGDIDIDGHHIDMDGHTDPVSD

Organism: Solanum lycopersicum (NCBI:txid4081)